Protein AF-A0A975LD63-F1 (afdb_monomer_lite)

Secondary structure (DSSP, 8-state):
--HHHHHHHHHHHHHHHHHHHHHHHHHHHHHHHHHHHHHH-TT-HHHHHHHHHHHHHHHHHHHHHHHHHHHHHHHHHHHHH-HHHHHHHHHHHHHHHHHT--SHHHHHHHHHHHHHHHHHHHHT-

Sequence (125 aa):
MNQVFEDNIKQIQRIFEKRILITWIIIILFLLLALSLTFFYSEYILYIIFLFIIAILTFIIKLIFNQANNKLNTLLNTYQNNPEEVKDYLVVLIQNAKNNQHNFIMKSYFHNIITYYIKALEALK

pLDDT: mean 90.83, std 4.39, range [70.38, 96.38]

Structure (mmCIF, N/CA/C/O backbone):
data_AF-A0A975LD63-F1
#
_entry.id   AF-A0A975LD63-F1
#
loop_
_atom_site.group_PDB
_atom_site.id
_atom_site.type_symbol
_atom_site.label_atom_id
_atom_site.label_alt_id
_atom_site.label_comp_id
_atom_site.label_asym_id
_atom_site.label_entity_id
_atom_site.label_seq_id
_atom_site.pdbx_PDB_ins_code
_atom_site.Cartn_x
_atom_site.Cartn_y
_atom_site.Cartn_z
_atom_site.occupancy
_atom_site.B_iso_or_equiv
_atom_site.auth_seq_id
_atom_site.auth_comp_id
_atom_site.auth_asym_id
_atom_site.auth_atom_id
_atom_site.pdbx_PDB_model_num
ATOM 1 N N . MET A 1 1 ? -18.447 -8.791 17.154 1.00 70.38 1 MET A N 1
ATOM 2 C CA . MET A 1 1 ? -17.288 -8.115 16.534 1.00 70.38 1 MET A CA 1
ATOM 3 C C . MET A 1 1 ? -17.769 -6.751 16.051 1.00 70.38 1 MET A C 1
ATOM 5 O O . MET A 1 1 ? -18.878 -6.688 15.529 1.00 70.38 1 MET A O 1
ATOM 9 N N . ASN A 1 2 ? -17.055 -5.654 16.326 1.00 86.31 2 ASN A N 1
ATOM 10 C CA . ASN A 1 2 ? -17.519 -4.322 15.929 1.00 86.31 2 ASN A CA 1
ATOM 11 C C . ASN A 1 2 ? -17.419 -4.152 14.403 1.00 86.31 2 ASN A C 1
ATOM 13 O O . ASN A 1 2 ? -16.330 -4.000 13.850 1.00 86.31 2 ASN A O 1
ATOM 17 N N . GLN A 1 3 ? -18.574 -4.174 13.736 1.00 89.94 3 GLN A N 1
ATOM 18 C CA . GLN A 1 3 ? -18.666 -4.134 12.278 1.00 89.94 3 GLN A CA 1
ATOM 19 C C . GLN A 1 3 ? -18.126 -2.822 11.695 1.00 89.94 3 GLN A C 1
ATOM 21 O O . GLN A 1 3 ? -17.456 -2.829 10.666 1.00 89.94 3 GLN A O 1
ATOM 26 N N . VAL A 1 4 ? -18.321 -1.703 12.399 1.00 91.50 4 VAL A N 1
ATOM 27 C CA . VAL A 1 4 ? -17.803 -0.395 11.981 1.00 91.50 4 VAL A CA 1
ATOM 28 C C . VAL A 1 4 ? -16.274 -0.393 12.003 1.00 91.50 4 VAL A C 1
ATOM 30 O O . VAL A 1 4 ? -15.648 0.107 11.069 1.00 91.50 4 VAL A O 1
ATOM 33 N N . PHE A 1 5 ? -15.652 -0.976 13.029 1.00 93.06 5 PHE A N 1
ATOM 34 C CA . PHE A 1 5 ? -14.196 -1.129 13.083 1.00 93.06 5 PHE A CA 1
ATOM 35 C C . PHE A 1 5 ? -13.677 -1.959 11.900 1.00 93.06 5 PHE A C 1
ATOM 37 O O . PHE A 1 5 ? -12.818 -1.488 11.151 1.00 93.06 5 PHE A O 1
ATOM 44 N N . GLU A 1 6 ? -14.226 -3.159 11.692 1.00 92.62 6 GLU A N 1
ATOM 45 C CA . GLU A 1 6 ? -13.793 -4.053 10.614 1.00 92.62 6 GLU A CA 1
ATOM 46 C C . GLU A 1 6 ? -13.911 -3.418 9.236 1.00 92.62 6 GLU A C 1
ATOM 48 O O . GLU A 1 6 ? -12.990 -3.524 8.425 1.00 92.62 6 GLU A O 1
ATOM 53 N N . ASP A 1 7 ? -15.039 -2.764 8.967 1.00 95.19 7 ASP A N 1
ATOM 54 C CA . ASP A 1 7 ? -15.297 -2.151 7.674 1.00 95.19 7 ASP A CA 1
ATOM 55 C C . ASP A 1 7 ? -14.275 -1.052 7.392 1.00 95.19 7 ASP A C 1
ATOM 57 O O . ASP A 1 7 ? -13.720 -1.000 6.294 1.00 95.19 7 ASP A O 1
ATOM 61 N N . ASN A 1 8 ? -13.937 -0.225 8.386 1.00 95.62 8 ASN A N 1
ATOM 62 C CA . ASN A 1 8 ? -12.899 0.793 8.234 1.00 95.62 8 ASN A CA 1
ATOM 63 C C . ASN A 1 8 ? -11.516 0.176 7.968 1.00 95.62 8 ASN A C 1
ATOM 65 O O . ASN A 1 8 ? -10.810 0.650 7.076 1.00 95.62 8 ASN A O 1
ATOM 69 N N . ILE A 1 9 ? -11.135 -0.902 8.663 1.00 94.94 9 ILE A N 1
ATOM 70 C CA . ILE A 1 9 ? -9.870 -1.602 8.386 1.00 94.94 9 ILE A CA 1
ATOM 71 C C . ILE A 1 9 ? -9.870 -2.209 6.975 1.00 94.94 9 ILE A C 1
ATOM 73 O O . ILE A 1 9 ? -8.916 -2.001 6.222 1.00 94.94 9 ILE A O 1
ATOM 77 N N . LYS A 1 10 ? -10.959 -2.866 6.559 1.00 95.00 10 LYS A N 1
ATOM 78 C CA . LYS A 1 10 ? -11.121 -3.426 5.205 1.00 95.00 10 LYS A CA 1
ATOM 79 C C . LYS A 1 10 ? -11.058 -2.350 4.119 1.00 95.00 10 LYS A C 1
ATOM 81 O O . LYS A 1 10 ? -10.533 -2.604 3.037 1.00 95.00 10 LYS A O 1
ATOM 86 N N . GLN A 1 11 ? -11.532 -1.127 4.377 1.00 95.31 11 GLN A N 1
ATOM 87 C CA . GLN A 1 11 ? -11.358 -0.021 3.425 1.00 95.31 11 GLN A CA 1
ATOM 88 C C . GLN A 1 11 ? -9.883 0.351 3.232 1.00 95.31 11 GLN A C 1
ATOM 90 O O . GLN A 1 11 ? -9.467 0.629 2.105 1.00 95.31 11 GLN A O 1
ATOM 95 N N . ILE A 1 12 ? -9.068 0.311 4.290 1.00 94.38 12 ILE A N 1
ATOM 96 C CA . ILE A 1 12 ? -7.620 0.541 4.178 1.00 94.38 12 ILE A CA 1
ATOM 97 C C . ILE A 1 12 ? -6.967 -0.586 3.373 1.00 94.38 12 ILE A C 1
ATOM 99 O O . ILE A 1 12 ? -6.165 -0.310 2.478 1.00 94.38 12 ILE A O 1
ATOM 103 N N . GLN A 1 13 ? -7.359 -1.838 3.620 1.00 94.94 13 GLN A N 1
ATOM 104 C CA . GLN A 1 13 ? -6.876 -2.989 2.852 1.00 94.94 13 GLN A CA 1
ATOM 105 C C . GLN A 1 13 ? -7.170 -2.833 1.359 1.00 94.94 13 GLN A C 1
ATOM 107 O O . GLN A 1 13 ? -6.256 -2.913 0.542 1.00 94.94 13 GLN A O 1
ATOM 112 N N . ARG A 1 14 ? -8.404 -2.462 0.994 1.00 95.44 14 ARG A N 1
ATOM 113 C CA . ARG A 1 14 ? -8.787 -2.185 -0.402 1.00 95.44 14 ARG A CA 1
ATOM 114 C C . ARG A 1 14 ? -7.947 -1.080 -1.043 1.00 95.44 14 ARG A C 1
ATOM 116 O O . ARG A 1 14 ? -7.650 -1.145 -2.235 1.00 95.44 14 ARG A O 1
ATOM 123 N N . ILE A 1 15 ? -7.563 -0.046 -0.287 1.00 93.50 15 ILE A N 1
ATOM 124 C CA . ILE A 1 15 ? -6.648 0.995 -0.783 1.00 93.50 15 ILE A CA 1
ATOM 125 C C . ILE A 1 15 ? -5.280 0.386 -1.100 1.00 93.50 15 ILE A C 1
ATOM 127 O O . ILE A 1 15 ? -4.727 0.666 -2.166 1.00 93.50 15 ILE A O 1
ATOM 131 N N . PHE A 1 16 ? -4.730 -0.439 -0.207 1.00 93.62 16 PHE A N 1
ATOM 132 C CA . PHE A 1 16 ? -3.448 -1.098 -0.446 1.00 93.62 16 PHE A CA 1
ATOM 133 C C . PHE A 1 16 ? -3.511 -2.100 -1.597 1.00 93.62 16 PHE A C 1
ATOM 135 O O . PHE A 1 16 ? -2.627 -2.067 -2.445 1.00 93.62 16 PHE A O 1
ATOM 142 N N . GLU A 1 17 ? 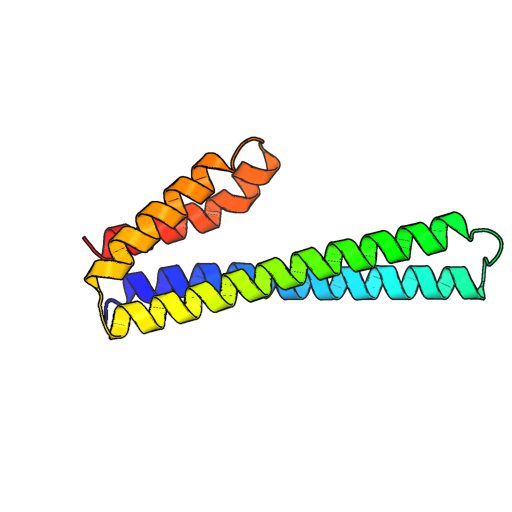-4.564 -2.904 -1.709 1.00 93.94 17 GLU A N 1
ATOM 143 C CA . GLU A 1 17 ? -4.771 -3.843 -2.821 1.00 93.94 17 GLU A CA 1
ATOM 144 C C . GLU A 1 17 ? -4.811 -3.131 -4.174 1.00 93.94 17 GLU A C 1
ATOM 146 O O . GLU A 1 17 ? -4.107 -3.523 -5.106 1.00 93.94 17 GLU A O 1
ATOM 151 N N . LYS A 1 18 ? -5.549 -2.017 -4.275 1.00 93.94 18 LYS A N 1
ATOM 152 C CA . LYS A 1 18 ? -5.543 -1.177 -5.484 1.00 93.94 18 LYS A CA 1
ATOM 153 C C . LYS A 1 18 ? -4.144 -0.654 -5.802 1.00 93.94 18 LYS A C 1
ATOM 155 O O . LYS A 1 18 ? -3.742 -0.641 -6.961 1.00 93.94 18 LYS A O 1
ATOM 160 N N . ARG A 1 19 ? -3.382 -0.236 -4.788 1.00 92.56 19 ARG A N 1
ATOM 161 C CA . ARG A 1 19 ? -2.005 0.250 -4.969 1.00 92.56 19 ARG A CA 1
ATOM 162 C C . ARG A 1 19 ? -1.050 -0.866 -5.390 1.00 92.56 19 ARG A C 1
ATOM 164 O O . ARG A 1 19 ? -0.219 -0.620 -6.252 1.00 92.56 19 ARG A O 1
ATOM 171 N N . ILE A 1 20 ? -1.194 -2.073 -4.845 1.00 94.12 20 ILE A N 1
ATOM 172 C CA . ILE A 1 20 ? -0.442 -3.272 -5.250 1.00 94.12 20 ILE A CA 1
ATOM 173 C C . ILE A 1 20 ? -0.722 -3.614 -6.717 1.00 94.12 20 ILE A C 1
ATOM 175 O O . ILE A 1 20 ? 0.199 -3.944 -7.459 1.00 94.12 20 ILE A O 1
ATOM 179 N N . LEU A 1 21 ? -1.981 -3.514 -7.151 1.00 94.50 21 LEU A N 1
ATOM 180 C CA . LEU A 1 21 ? -2.350 -3.725 -8.550 1.00 94.50 21 LEU A CA 1
ATOM 181 C C . LEU A 1 21 ? -1.709 -2.668 -9.463 1.00 94.50 21 LEU A C 1
ATOM 183 O O . LEU A 1 21 ? -1.107 -3.012 -10.477 1.00 94.50 21 LEU A O 1
ATOM 187 N N . ILE A 1 22 ? -1.792 -1.388 -9.086 1.00 94.38 22 ILE A N 1
ATOM 188 C CA . ILE A 1 22 ? -1.190 -0.287 -9.852 1.00 94.38 22 ILE A CA 1
ATOM 189 C C . ILE A 1 22 ? 0.330 -0.458 -9.952 1.00 94.38 22 ILE A C 1
ATOM 191 O O . ILE A 1 22 ? 0.881 -0.337 -11.044 1.00 94.38 22 ILE A O 1
ATOM 195 N N . THR A 1 23 ? 1.020 -0.774 -8.852 1.00 94.50 23 THR A N 1
ATOM 196 C CA . THR A 1 23 ? 2.475 -0.988 -8.886 1.00 94.50 23 THR A CA 1
ATOM 197 C C . THR A 1 23 ? 2.850 -2.184 -9.751 1.00 94.50 23 THR A C 1
ATOM 199 O O . THR A 1 23 ? 3.827 -2.098 -10.487 1.00 94.50 23 THR A O 1
ATOM 202 N N . TRP A 1 24 ? 2.060 -3.261 -9.744 1.00 94.12 24 TRP A N 1
ATOM 203 C CA . TRP A 1 24 ? 2.240 -4.386 -10.665 1.00 94.12 24 TRP A CA 1
ATOM 204 C C . TRP A 1 24 ? 2.172 -3.967 -12.134 1.00 94.12 24 TRP A C 1
ATOM 206 O O . TRP A 1 24 ? 3.055 -4.330 -12.910 1.00 94.12 24 TRP A O 1
ATOM 216 N N . ILE A 1 25 ? 1.159 -3.182 -12.507 1.00 96.38 25 ILE A N 1
ATOM 217 C CA . ILE A 1 25 ? 0.998 -2.679 -13.877 1.00 96.38 25 ILE A CA 1
ATOM 218 C C . ILE A 1 25 ? 2.205 -1.819 -14.274 1.00 96.38 25 ILE A C 1
ATOM 220 O O . ILE A 1 25 ? 2.755 -1.997 -15.358 1.00 96.38 25 ILE A O 1
ATOM 224 N N . ILE A 1 26 ? 2.656 -0.933 -13.382 1.00 94.81 26 ILE A N 1
ATOM 225 C CA . ILE A 1 26 ? 3.813 -0.058 -13.621 1.00 94.81 26 ILE A CA 1
ATOM 226 C C . ILE A 1 26 ? 5.101 -0.874 -13.816 1.00 94.81 26 ILE A C 1
ATOM 228 O O . ILE A 1 26 ? 5.868 -0.589 -14.733 1.00 94.81 26 ILE A O 1
ATOM 232 N N . ILE A 1 27 ? 5.334 -1.907 -12.999 1.00 95.56 27 ILE A N 1
ATOM 233 C CA . ILE A 1 27 ? 6.497 -2.798 -13.143 1.00 95.56 27 ILE A CA 1
ATOM 234 C C . ILE A 1 27 ? 6.487 -3.470 -14.517 1.00 95.56 27 ILE A C 1
ATOM 236 O O . ILE A 1 27 ? 7.497 -3.440 -15.215 1.00 95.56 27 ILE A O 1
ATOM 240 N N . ILE A 1 28 ? 5.350 -4.047 -14.919 1.00 95.19 28 ILE A N 1
ATOM 241 C CA . ILE A 1 28 ? 5.214 -4.721 -16.217 1.00 95.19 28 ILE A CA 1
ATOM 242 C C . ILE A 1 28 ? 5.475 -3.735 -17.358 1.00 95.19 28 ILE A C 1
ATOM 244 O O . ILE A 1 28 ? 6.224 -4.055 -18.277 1.00 95.19 28 ILE A O 1
ATOM 248 N N . LEU A 1 29 ? 4.918 -2.524 -17.277 1.00 95.75 29 LEU A N 1
ATOM 249 C CA . LEU A 1 29 ? 5.132 -1.479 -18.274 1.00 95.75 29 LEU A CA 1
ATOM 250 C C . LEU A 1 29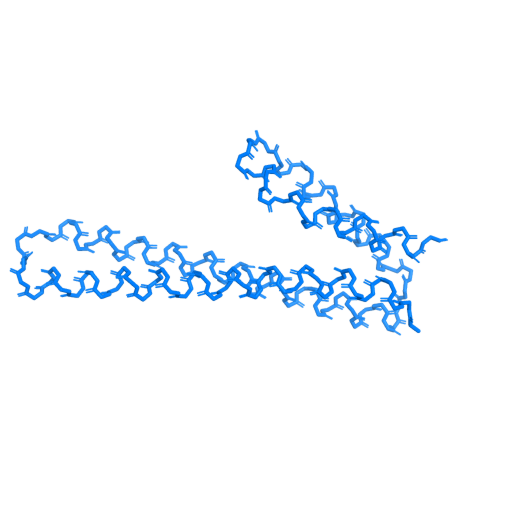 ? 6.623 -1.145 -18.431 1.00 95.75 29 LEU A C 1
ATOM 252 O O . LEU A 1 29 ? 7.132 -1.142 -19.550 1.00 95.75 29 LEU A O 1
ATOM 256 N N . PHE A 1 30 ? 7.337 -0.911 -17.326 1.00 93.44 30 PHE A N 1
ATOM 257 C CA . PHE A 1 30 ? 8.767 -0.602 -17.377 1.00 93.44 30 PHE A CA 1
ATOM 258 C C . PHE A 1 30 ? 9.613 -1.773 -17.879 1.00 93.44 30 PHE A C 1
ATOM 260 O O . PHE A 1 30 ? 10.558 -1.546 -18.632 1.00 93.44 30 PHE A O 1
ATOM 267 N N . LEU A 1 31 ? 9.263 -3.012 -17.527 1.00 93.19 31 LEU A N 1
ATOM 268 C CA . LEU A 1 31 ? 9.946 -4.200 -18.041 1.00 93.19 31 LEU A CA 1
ATOM 269 C C . LEU A 1 31 ? 9.747 -4.365 -19.551 1.00 93.19 31 LEU A C 1
ATOM 271 O O . LEU A 1 31 ? 10.712 -4.641 -20.257 1.00 93.19 31 LEU A O 1
ATOM 275 N N . LEU A 1 32 ? 8.529 -4.159 -20.061 1.00 94.75 32 LEU A N 1
ATOM 276 C CA . LEU A 1 32 ? 8.250 -4.229 -21.499 1.00 94.75 32 LEU A CA 1
ATOM 277 C C . LEU A 1 32 ? 8.977 -3.123 -22.269 1.00 94.75 32 LEU A C 1
ATOM 279 O O . LEU A 1 32 ? 9.557 -3.392 -23.320 1.00 94.75 32 LEU A O 1
ATOM 283 N N . LEU A 1 33 ? 9.008 -1.901 -21.727 1.00 94.50 33 LEU A N 1
ATOM 284 C CA . LEU A 1 33 ? 9.774 -0.796 -22.305 1.00 94.50 33 LEU A CA 1
ATOM 285 C C . LEU A 1 33 ? 11.277 -1.111 -22.332 1.00 94.50 33 LEU A C 1
ATOM 287 O O . LEU A 1 33 ? 11.901 -0.987 -23.385 1.00 94.50 33 LEU A O 1
ATOM 291 N N . ALA A 1 34 ? 11.845 -1.588 -21.221 1.00 93.12 34 ALA A N 1
ATOM 292 C CA . ALA A 1 34 ? 13.255 -1.978 -21.141 1.00 93.12 34 ALA A CA 1
ATOM 293 C C . ALA A 1 34 ? 13.598 -3.113 -22.120 1.00 93.12 34 ALA A C 1
ATOM 295 O O . ALA A 1 34 ? 14.635 -3.071 -22.785 1.00 93.12 34 ALA A O 1
ATOM 296 N N . LEU A 1 35 ? 12.707 -4.098 -22.258 1.00 93.38 35 LEU A N 1
ATOM 297 C CA . LEU A 1 35 ? 12.871 -5.199 -23.200 1.00 93.38 35 LEU A CA 1
ATOM 298 C C . LEU A 1 35 ? 12.837 -4.699 -24.650 1.00 93.38 35 LEU A C 1
ATOM 300 O O . LEU A 1 35 ? 13.709 -5.054 -25.437 1.00 93.38 35 LEU A O 1
ATOM 304 N N . SER A 1 36 ? 11.882 -3.827 -24.992 1.00 93.88 36 SER A N 1
ATOM 305 C CA . SER A 1 36 ? 11.781 -3.243 -26.334 1.00 93.88 36 SER A CA 1
ATOM 306 C C . SER A 1 36 ? 13.029 -2.440 -26.708 1.00 93.88 36 SER A C 1
ATOM 308 O O . SER A 1 36 ? 13.569 -2.623 -27.796 1.00 93.88 36 SER A O 1
ATOM 310 N N . LEU A 1 37 ? 13.556 -1.625 -25.788 1.00 93.06 37 LEU A N 1
ATOM 311 C CA . LEU A 1 37 ? 14.793 -0.880 -26.015 1.00 93.06 37 LEU A CA 1
ATOM 312 C C . LEU A 1 37 ? 15.992 -1.814 -26.181 1.00 93.06 37 LEU A C 1
ATOM 314 O O . LEU A 1 37 ? 16.803 -1.596 -27.071 1.00 93.06 37 LEU A O 1
ATOM 318 N N . THR A 1 38 ? 16.073 -2.890 -25.395 1.00 92.50 38 THR A N 1
ATOM 319 C CA . THR A 1 38 ? 17.137 -3.896 -25.550 1.00 92.50 38 THR A CA 1
ATOM 320 C C . THR A 1 38 ? 17.159 -4.500 -26.958 1.00 92.50 38 THR A C 1
ATOM 322 O O . THR A 1 38 ? 18.238 -4.692 -27.511 1.00 92.50 38 THR A O 1
ATOM 325 N N . PHE A 1 39 ? 15.992 -4.782 -27.550 1.00 92.50 39 PHE A N 1
ATOM 326 C CA . PHE A 1 39 ? 15.909 -5.397 -28.880 1.00 92.50 39 PHE A CA 1
ATOM 327 C C . PHE A 1 39 ? 16.092 -4.415 -30.040 1.00 92.50 39 PHE A C 1
ATOM 329 O O . PHE A 1 39 ? 16.744 -4.764 -31.021 1.00 92.50 39 PHE A O 1
ATOM 336 N N . PHE A 1 40 ? 15.502 -3.221 -29.961 1.00 94.31 40 PHE A N 1
ATOM 337 C CA . PHE A 1 40 ? 15.455 -2.287 -31.094 1.00 94.31 40 PHE A CA 1
ATOM 338 C C . PHE A 1 40 ? 16.505 -1.170 -31.028 1.00 94.31 40 PHE A C 1
ATOM 340 O O . PHE A 1 40 ? 16.785 -0.557 -32.051 1.00 94.31 40 PHE A O 1
ATOM 347 N N . TYR A 1 41 ? 17.063 -0.901 -29.846 1.00 93.12 41 TYR A N 1
ATOM 348 C CA . TYR A 1 41 ? 17.808 0.321 -29.527 1.00 93.12 41 TYR A CA 1
ATOM 349 C C . TYR A 1 41 ? 18.957 0.025 -28.545 1.00 93.12 41 TYR A C 1
ATOM 351 O O . TYR A 1 41 ? 19.086 0.640 -27.481 1.00 93.12 41 TYR A O 1
ATOM 359 N N . SER A 1 42 ? 19.781 -0.975 -28.874 1.00 87.38 42 SER A N 1
ATOM 360 C CA .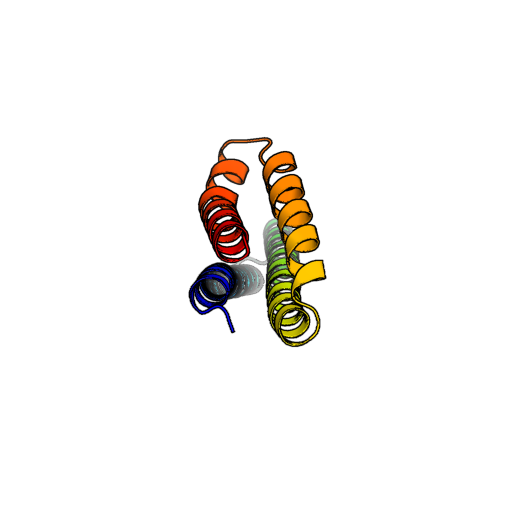 SER A 1 42 ? 20.827 -1.509 -27.984 1.00 87.38 42 SER A CA 1
ATOM 361 C C . SER A 1 42 ? 21.895 -0.483 -27.572 1.00 87.38 42 SER A C 1
ATOM 363 O O . SER A 1 42 ? 22.498 -0.596 -26.505 1.00 87.38 42 SER A O 1
ATOM 365 N N . GLU A 1 43 ? 22.088 0.561 -28.376 1.00 93.38 43 GLU A N 1
ATOM 366 C CA . GLU A 1 43 ? 22.993 1.679 -28.119 1.00 93.38 43 GLU A CA 1
ATOM 367 C C . GLU A 1 43 ? 22.572 2.543 -26.913 1.00 93.38 43 GLU A C 1
ATOM 369 O O . GLU A 1 43 ? 23.400 3.247 -26.334 1.00 93.38 43 GLU A O 1
ATOM 374 N N . TYR A 1 44 ? 21.322 2.437 -26.448 1.00 93.50 44 TYR A N 1
ATOM 375 C CA . TYR A 1 44 ? 20.788 3.188 -25.305 1.00 93.50 44 TYR A CA 1
ATOM 376 C C . TYR A 1 44 ? 20.933 2.439 -23.968 1.00 93.50 44 TYR A C 1
ATOM 378 O O . TYR A 1 44 ? 20.045 2.481 -23.110 1.00 93.50 44 TYR A O 1
ATOM 386 N N . ILE A 1 45 ? 22.069 1.768 -23.754 1.00 91.62 45 ILE A N 1
ATOM 387 C CA . ILE A 1 45 ? 22.282 0.861 -22.613 1.00 91.62 45 ILE A CA 1
ATOM 388 C C . ILE A 1 45 ? 22.039 1.515 -21.242 1.00 91.62 45 ILE A C 1
ATOM 390 O O . ILE A 1 45 ? 21.460 0.895 -20.351 1.00 91.62 45 ILE A O 1
ATOM 394 N N . LEU A 1 46 ? 22.399 2.793 -21.081 1.00 93.69 46 LEU A N 1
ATOM 395 C CA . LEU A 1 46 ? 22.172 3.535 -19.836 1.00 93.69 46 LEU A CA 1
ATOM 396 C C . LEU A 1 46 ? 20.678 3.708 -19.526 1.00 93.69 46 LEU A C 1
ATOM 398 O O . LEU A 1 46 ? 20.270 3.562 -18.374 1.00 93.69 46 LEU A O 1
ATOM 402 N N . TYR A 1 47 ? 19.852 3.968 -20.543 1.00 91.50 47 TYR A N 1
ATOM 403 C CA . TYR A 1 47 ? 18.404 4.105 -20.376 1.00 91.50 47 TYR A CA 1
ATOM 404 C C . TYR A 1 47 ? 17.755 2.764 -20.037 1.00 91.50 47 TYR A C 1
ATOM 406 O O . TYR A 1 47 ? 16.891 2.707 -19.165 1.00 91.50 47 TYR A O 1
ATOM 414 N N . ILE A 1 48 ? 18.213 1.677 -20.665 1.00 91.75 48 ILE A N 1
ATOM 415 C CA . ILE A 1 48 ? 17.763 0.314 -20.356 1.00 91.75 48 ILE A CA 1
ATOM 416 C C . ILE A 1 48 ? 18.039 -0.011 -18.880 1.00 91.75 48 ILE A C 1
ATOM 418 O O . ILE A 1 48 ? 17.129 -0.419 -18.156 1.00 91.75 48 ILE A O 1
ATOM 422 N N . ILE A 1 49 ? 19.266 0.237 -18.404 1.00 93.94 49 ILE A N 1
ATOM 423 C CA . ILE A 1 49 ? 19.646 0.032 -16.996 1.00 93.94 49 ILE A CA 1
ATOM 424 C C . ILE A 1 49 ? 18.773 0.884 -16.067 1.00 93.94 49 ILE A C 1
ATOM 426 O O . ILE A 1 49 ? 18.269 0.385 -15.060 1.00 93.94 49 ILE A O 1
ATOM 430 N N . PHE A 1 50 ? 18.549 2.153 -16.410 1.00 94.81 50 PHE A N 1
ATOM 431 C CA . PHE A 1 50 ? 17.717 3.051 -15.612 1.00 94.81 50 PHE A CA 1
ATOM 432 C C . PHE A 1 50 ? 16.270 2.551 -15.478 1.00 94.81 50 PHE A C 1
ATOM 434 O O . PHE A 1 50 ? 15.709 2.571 -14.381 1.00 94.81 50 PHE A O 1
ATOM 441 N N . LEU A 1 51 ? 15.676 2.029 -16.555 1.00 93.75 51 LEU A N 1
ATOM 442 C CA . LEU A 1 51 ? 14.333 1.443 -16.516 1.00 93.75 51 LEU A CA 1
ATOM 443 C C . LEU A 1 51 ? 14.272 0.197 -15.625 1.00 93.75 51 LEU A C 1
ATOM 445 O O . LEU A 1 51 ? 13.316 0.045 -14.862 1.00 93.75 51 LEU A O 1
ATOM 449 N N . PHE A 1 52 ? 15.298 -0.659 -15.653 1.00 91.19 52 PHE A N 1
ATOM 450 C CA . PHE A 1 52 ? 15.384 -1.794 -14.730 1.00 91.19 52 PHE A CA 1
ATOM 451 C C . PHE A 1 52 ? 15.490 -1.344 -13.269 1.00 91.19 52 PHE A C 1
ATOM 453 O O . PHE A 1 52 ? 14.805 -1.905 -12.412 1.00 91.19 52 PHE A O 1
ATOM 460 N N . ILE A 1 53 ? 16.277 -0.304 -12.975 1.00 94.69 53 ILE A N 1
ATOM 461 C CA . ILE A 1 53 ? 16.366 0.269 -11.622 1.00 94.69 53 ILE A CA 1
ATOM 462 C C . ILE A 1 53 ? 14.991 0.767 -11.161 1.00 94.69 53 ILE A C 1
ATOM 464 O O . ILE A 1 53 ? 14.562 0.437 -10.054 1.00 94.69 53 ILE A O 1
ATOM 468 N N . ILE A 1 54 ? 14.259 1.501 -12.006 1.00 94.62 54 ILE A N 1
ATOM 469 C CA . ILE A 1 54 ? 12.901 1.963 -11.679 1.00 94.62 54 ILE A CA 1
ATOM 470 C C . ILE A 1 54 ? 11.958 0.779 -11.434 1.00 94.62 54 ILE A C 1
ATOM 472 O O . ILE A 1 54 ? 11.185 0.803 -10.470 1.00 94.62 54 ILE A O 1
ATOM 476 N N . ALA A 1 55 ? 12.018 -0.271 -12.257 1.00 92.88 55 ALA A N 1
ATOM 477 C CA . ALA A 1 55 ? 11.205 -1.468 -12.061 1.00 92.88 55 ALA A CA 1
ATOM 478 C C . ALA A 1 55 ? 11.500 -2.142 -10.705 1.00 92.88 55 ALA A C 1
ATOM 480 O O . ALA A 1 55 ? 10.565 -2.493 -9.982 1.00 92.88 55 ALA A O 1
ATOM 481 N N . ILE A 1 56 ? 12.776 -2.245 -10.310 1.00 94.31 56 ILE A N 1
ATOM 482 C CA . ILE A 1 56 ? 13.192 -2.794 -9.008 1.00 94.31 56 ILE A CA 1
ATOM 483 C C . ILE A 1 56 ? 12.684 -1.922 -7.854 1.00 94.31 56 ILE A C 1
ATOM 485 O O . ILE A 1 56 ? 12.096 -2.438 -6.904 1.00 94.31 56 ILE A O 1
ATOM 489 N N . LEU A 1 57 ? 12.851 -0.600 -7.935 1.00 95.19 57 LEU A N 1
ATOM 490 C CA . LEU A 1 57 ? 12.348 0.327 -6.916 1.00 95.19 57 LEU A CA 1
ATOM 491 C C . LEU A 1 57 ? 10.823 0.224 -6.771 1.00 95.19 57 LEU A C 1
ATOM 493 O O . LEU A 1 57 ? 10.298 0.175 -5.657 1.00 95.19 57 LEU A O 1
ATOM 497 N N . THR A 1 58 ? 10.108 0.108 -7.888 1.00 94.62 58 THR A N 1
ATOM 498 C CA . THR A 1 58 ? 8.650 -0.069 -7.890 1.00 94.62 58 THR A CA 1
ATOM 499 C C . THR A 1 58 ? 8.250 -1.417 -7.280 1.00 94.62 58 THR A C 1
ATOM 501 O O . THR A 1 58 ? 7.266 -1.502 -6.539 1.00 94.62 58 THR A O 1
ATOM 504 N N . PHE A 1 59 ? 9.035 -2.470 -7.519 1.00 93.56 59 PHE A N 1
ATOM 505 C CA . PHE A 1 59 ? 8.849 -3.772 -6.882 1.00 93.56 59 PHE A CA 1
ATOM 506 C C . PHE A 1 59 ? 9.046 -3.711 -5.362 1.00 93.56 59 PHE A C 1
ATOM 508 O O . PHE A 1 59 ? 8.233 -4.268 -4.624 1.00 93.56 59 PHE A O 1
ATOM 515 N N . ILE A 1 60 ? 10.046 -2.975 -4.869 1.00 95.00 60 ILE A N 1
ATOM 516 C CA . ILE A 1 60 ? 10.235 -2.756 -3.427 1.00 95.00 60 ILE A CA 1
ATOM 517 C C . ILE A 1 60 ? 9.011 -2.048 -2.825 1.00 95.00 60 ILE A C 1
ATOM 519 O O . ILE A 1 60 ? 8.491 -2.486 -1.799 1.00 95.00 60 ILE A O 1
ATOM 523 N N . ILE A 1 61 ? 8.482 -1.012 -3.486 1.00 92.94 61 ILE A N 1
ATOM 524 C CA . ILE A 1 61 ? 7.263 -0.312 -3.040 1.00 92.94 61 ILE A CA 1
ATOM 525 C C . ILE A 1 61 ? 6.070 -1.275 -2.952 1.00 92.94 61 ILE A C 1
ATOM 527 O O . ILE A 1 61 ? 5.321 -1.260 -1.972 1.00 92.94 61 ILE A O 1
ATOM 531 N N . LYS A 1 62 ? 5.904 -2.160 -3.941 1.00 94.75 62 LYS A N 1
ATOM 532 C CA . LYS A 1 62 ? 4.870 -3.202 -3.912 1.00 94.75 62 LYS A CA 1
ATOM 533 C C . LYS A 1 62 ? 5.022 -4.114 -2.686 1.00 94.75 62 LYS A C 1
ATOM 535 O O . LYS A 1 62 ? 4.022 -4.417 -2.035 1.00 94.75 62 LYS A O 1
ATOM 540 N N . LEU A 1 63 ? 6.241 -4.543 -2.351 1.00 93.44 63 LEU A N 1
ATOM 541 C CA . LEU A 1 63 ? 6.481 -5.373 -1.164 1.00 93.44 63 LEU A CA 1
ATOM 542 C C . LEU A 1 63 ? 6.069 -4.655 0.125 1.00 93.44 63 LEU A C 1
ATOM 544 O O . LEU A 1 63 ? 5.441 -5.274 0.983 1.00 93.44 63 LEU A O 1
ATOM 548 N N . ILE A 1 64 ? 6.344 -3.353 0.234 1.00 92.44 64 ILE A N 1
ATOM 549 C CA . ILE A 1 64 ? 5.923 -2.536 1.381 1.00 92.44 64 ILE A CA 1
ATOM 550 C C . ILE A 1 64 ? 4.393 -2.530 1.512 1.00 92.44 64 ILE A C 1
ATOM 552 O O . ILE A 1 64 ? 3.875 -2.715 2.614 1.00 92.44 64 ILE A O 1
ATOM 556 N N . PHE A 1 65 ? 3.649 -2.382 0.410 1.00 92.25 65 PHE A N 1
ATOM 557 C CA . PHE A 1 65 ? 2.181 -2.439 0.451 1.00 92.25 65 PHE A CA 1
ATOM 558 C C . PHE A 1 65 ? 1.648 -3.820 0.826 1.00 92.25 65 PHE A C 1
ATOM 560 O O . PHE A 1 65 ? 0.731 -3.904 1.640 1.00 92.25 65 PHE A O 1
ATOM 567 N N . ASN A 1 66 ? 2.243 -4.897 0.308 1.00 93.50 66 ASN A N 1
ATOM 568 C CA . ASN A 1 66 ? 1.887 -6.258 0.715 1.00 93.50 66 ASN A CA 1
ATOM 569 C C . ASN A 1 66 ? 2.105 -6.469 2.220 1.00 93.50 66 ASN A C 1
ATOM 571 O O . ASN A 1 66 ? 1.225 -6.979 2.909 1.00 93.50 66 ASN A O 1
ATOM 575 N N . GLN A 1 67 ? 3.256 -6.046 2.747 1.00 93.44 67 GLN A N 1
ATOM 576 C CA . GLN A 1 67 ? 3.553 -6.153 4.176 1.00 93.44 67 GLN A CA 1
ATOM 577 C C . GLN A 1 67 ? 2.586 -5.322 5.026 1.00 93.44 67 GLN A C 1
ATOM 579 O O . GLN A 1 67 ? 2.115 -5.801 6.056 1.00 93.44 67 GLN A O 1
ATOM 584 N N . ALA A 1 68 ? 2.257 -4.100 4.598 1.00 90.75 68 ALA A N 1
ATOM 585 C CA . ALA A 1 68 ? 1.273 -3.263 5.278 1.00 90.75 68 ALA A CA 1
ATOM 586 C C . ALA A 1 68 ? -0.119 -3.917 5.289 1.00 90.75 68 ALA A C 1
ATOM 588 O O . ALA A 1 68 ? -0.773 -3.931 6.329 1.00 90.75 68 ALA A O 1
ATOM 589 N N . ASN A 1 69 ? -0.544 -4.519 4.173 1.00 92.88 69 ASN A N 1
ATOM 590 C CA . ASN A 1 69 ? -1.821 -5.226 4.092 1.00 92.88 69 ASN A CA 1
ATOM 591 C C . ASN A 1 69 ? -1.856 -6.458 5.013 1.00 92.88 69 ASN A C 1
ATOM 593 O O . ASN A 1 69 ? -2.834 -6.682 5.724 1.00 92.88 69 ASN A O 1
ATOM 597 N N . ASN A 1 70 ? -0.755 -7.212 5.076 1.00 92.44 70 ASN A N 1
ATOM 598 C CA . ASN A 1 70 ? -0.624 -8.349 5.987 1.00 92.44 70 ASN A CA 1
ATOM 599 C C . ASN A 1 70 ? -0.718 -7.920 7.456 1.00 92.44 70 ASN A C 1
ATOM 601 O O . ASN A 1 70 ? -1.409 -8.575 8.230 1.00 92.44 70 ASN A O 1
ATOM 605 N N . LYS A 1 71 ? -0.101 -6.791 7.834 1.00 90.94 71 LYS A N 1
ATOM 606 C CA . LYS A 1 71 ? -0.233 -6.235 9.191 1.00 90.94 71 LYS A CA 1
ATOM 607 C C . LYS A 1 71 ? -1.679 -5.877 9.543 1.00 90.94 71 LYS A C 1
ATOM 609 O O . LYS A 1 71 ? -2.067 -6.045 10.693 1.00 90.94 71 LYS A O 1
ATOM 614 N N . LEU A 1 72 ? -2.490 -5.433 8.579 1.00 92.00 72 LEU A N 1
ATOM 615 C CA . LEU A 1 72 ? -3.922 -5.192 8.805 1.00 92.00 72 LEU A CA 1
ATOM 616 C C . LEU A 1 72 ? -4.710 -6.489 9.020 1.00 92.00 72 LEU A C 1
ATOM 618 O O . LEU A 1 72 ? -5.589 -6.518 9.876 1.00 92.00 72 LEU A O 1
ATOM 622 N N . ASN A 1 73 ? -4.372 -7.570 8.311 1.00 90.94 73 ASN A N 1
ATOM 623 C CA . ASN A 1 73 ? -4.951 -8.890 8.593 1.00 90.94 73 ASN A CA 1
ATOM 624 C C . ASN A 1 73 ? -4.593 -9.353 10.010 1.00 90.94 73 ASN A C 1
ATOM 626 O O . ASN A 1 73 ? -5.459 -9.818 10.746 1.00 90.94 73 ASN A O 1
ATOM 630 N N . THR A 1 74 ? -3.334 -9.171 10.418 1.00 89.94 74 THR A N 1
ATOM 631 C CA . THR A 1 74 ? -2.913 -9.447 11.795 1.00 89.94 74 THR A CA 1
ATOM 632 C C . THR A 1 74 ? -3.701 -8.602 12.791 1.00 89.94 74 THR A C 1
ATOM 634 O O . THR A 1 74 ? -4.176 -9.151 13.770 1.00 89.94 74 THR A O 1
ATOM 637 N N . LEU A 1 75 ? -3.923 -7.312 12.518 1.00 89.62 75 LEU A N 1
ATOM 638 C CA . LEU A 1 75 ? -4.714 -6.429 13.381 1.00 89.62 75 LEU A CA 1
ATOM 639 C C . LEU A 1 75 ? -6.155 -6.924 13.574 1.00 89.62 75 LEU A C 1
ATOM 641 O O . LEU A 1 75 ? -6.658 -6.921 14.695 1.00 89.62 75 LEU A O 1
ATOM 645 N N . LEU A 1 76 ? -6.813 -7.366 12.497 1.00 90.88 76 LEU A N 1
ATOM 646 C CA . LEU A 1 76 ? -8.161 -7.940 12.562 1.00 90.88 76 LEU A CA 1
ATOM 647 C C . LEU A 1 76 ? -8.189 -9.229 13.393 1.00 90.88 76 LEU A C 1
ATOM 649 O O . LEU A 1 76 ? -9.087 -9.408 14.213 1.00 90.88 76 LEU A O 1
ATOM 653 N N . ASN A 1 77 ? -7.188 -10.094 13.229 1.00 89.56 77 ASN A N 1
ATOM 654 C CA . ASN A 1 77 ? -7.069 -11.324 14.010 1.00 89.56 77 ASN A CA 1
ATOM 655 C C . ASN A 1 77 ? -6.750 -11.031 15.484 1.00 89.56 77 ASN A C 1
ATOM 657 O O . ASN A 1 77 ? -7.302 -11.672 16.373 1.00 89.56 77 ASN A O 1
ATOM 661 N N . THR A 1 78 ? -5.891 -10.050 15.771 1.00 88.00 78 THR A N 1
ATOM 662 C CA . THR A 1 78 ? -5.623 -9.603 17.143 1.00 88.00 78 THR A CA 1
ATOM 663 C C . THR A 1 78 ? -6.897 -9.065 17.772 1.00 88.00 78 THR A C 1
ATOM 665 O O . THR A 1 78 ? -7.197 -9.447 18.891 1.00 88.00 78 THR A O 1
ATOM 668 N N . TYR A 1 79 ? -7.714 -8.293 17.049 1.00 87.38 79 TYR A N 1
ATOM 669 C CA . TYR A 1 79 ? -8.985 -7.784 17.573 1.00 87.38 79 TYR A CA 1
ATOM 670 C C . TYR A 1 79 ? -9.948 -8.893 18.010 1.00 87.38 79 TYR A C 1
ATOM 672 O O . TYR A 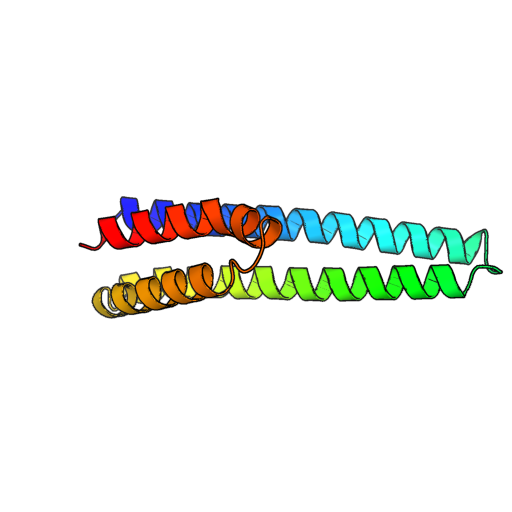1 79 ? -10.644 -8.746 19.012 1.00 87.38 79 TYR A O 1
ATOM 680 N N . GLN A 1 80 ? -9.976 -10.012 17.281 1.00 85.31 80 GLN A N 1
ATOM 681 C CA . GLN A 1 80 ? -10.806 -11.167 17.632 1.00 85.31 80 GLN A CA 1
ATOM 682 C C . GLN A 1 80 ? -10.379 -11.831 18.946 1.00 85.31 80 GLN A C 1
ATOM 684 O O . GLN A 1 80 ? -11.226 -12.385 19.639 1.00 85.31 80 GLN A O 1
ATOM 689 N N . ASN A 1 81 ? -9.087 -11.771 19.280 1.00 86.38 81 ASN A N 1
ATOM 690 C CA . ASN A 1 81 ? -8.510 -12.468 20.430 1.00 86.38 81 ASN A CA 1
ATOM 691 C C . ASN A 1 81 ? -8.286 -11.546 21.641 1.00 86.38 81 ASN A C 1
ATOM 693 O O . ASN A 1 81 ? -8.532 -11.952 22.772 1.00 86.38 81 ASN A O 1
ATOM 697 N N . ASN A 1 82 ? -7.821 -10.317 21.408 1.00 86.19 82 ASN A N 1
ATOM 698 C CA . ASN A 1 82 ? -7.528 -9.302 22.415 1.00 86.19 82 ASN A CA 1
ATOM 699 C C . ASN A 1 82 ? -7.868 -7.886 21.887 1.00 86.19 82 ASN A C 1
ATOM 701 O O . ASN A 1 82 ? -7.024 -7.217 21.282 1.00 86.19 82 ASN A O 1
ATOM 705 N N . PRO A 1 83 ? -9.109 -7.410 22.084 1.00 82.44 83 PRO A N 1
ATOM 706 C CA . PRO A 1 83 ? -9.565 -6.136 21.536 1.00 82.44 83 PRO A CA 1
ATOM 707 C C . PRO A 1 83 ? -8.919 -4.904 22.189 1.00 82.44 83 PRO A C 1
ATOM 709 O O . PRO A 1 83 ? -8.893 -3.847 21.556 1.00 82.44 83 PRO A O 1
ATOM 712 N N . GLU A 1 84 ? -8.388 -5.011 23.413 1.00 82.94 84 GLU A N 1
ATOM 713 C CA . GLU A 1 84 ? -7.782 -3.867 24.111 1.00 82.94 84 GLU A CA 1
ATOM 714 C C . GLU A 1 84 ? -6.441 -3.458 23.486 1.00 82.94 84 GLU A C 1
ATOM 716 O O . GLU A 1 84 ? -6.219 -2.276 23.221 1.00 82.94 84 GLU A O 1
ATOM 721 N N . GLU A 1 85 ? -5.596 -4.428 23.121 1.00 85.31 85 GLU A N 1
ATOM 722 C CA . GLU A 1 85 ? -4.297 -4.176 22.471 1.00 85.31 85 GLU A CA 1
ATOM 723 C C . GLU A 1 85 ? -4.429 -3.478 21.106 1.00 85.31 85 GLU A C 1
ATOM 725 O O . GLU A 1 85 ? -3.552 -2.724 20.672 1.00 85.31 85 GLU A O 1
ATOM 730 N N . VAL A 1 86 ? -5.547 -3.695 20.411 1.00 88.81 86 VAL A N 1
ATOM 731 C CA . VAL A 1 86 ? -5.805 -3.115 19.085 1.00 88.81 86 VAL A CA 1
ATOM 732 C C . VAL A 1 86 ? -5.961 -1.602 19.143 1.00 88.81 86 VAL A C 1
ATOM 734 O O . VAL A 1 86 ? -5.576 -0.903 18.200 1.00 88.81 86 VAL A O 1
ATOM 737 N N . LYS A 1 87 ? -6.492 -1.081 20.251 1.00 87.31 87 LYS A N 1
ATOM 738 C CA . LYS A 1 87 ? -6.674 0.355 20.449 1.00 87.31 87 LYS A CA 1
ATOM 739 C C . LYS A 1 87 ? -5.326 1.071 20.493 1.00 87.31 87 LYS A C 1
ATOM 741 O O . LYS A 1 87 ? -5.125 2.030 19.745 1.00 87.31 87 LYS A O 1
ATOM 746 N N . ASP A 1 88 ? -4.391 0.565 21.291 1.00 87.38 88 ASP A N 1
ATOM 747 C CA . ASP A 1 88 ? -3.046 1.132 21.414 1.00 87.38 88 ASP A CA 1
ATOM 748 C C . ASP A 1 88 ? -2.275 1.020 20.099 1.00 87.38 88 ASP A C 1
ATOM 750 O O . ASP A 1 88 ? -1.651 1.984 19.643 1.00 87.38 88 ASP A O 1
ATOM 754 N N . TYR A 1 89 ? -2.400 -0.119 19.413 1.00 89.00 89 TYR A N 1
ATOM 755 C CA . TYR A 1 89 ? -1.793 -0.308 18.101 1.00 89.00 89 TYR A CA 1
ATOM 756 C C . TYR A 1 89 ? -2.298 0.711 17.067 1.00 89.00 89 TYR A C 1
ATOM 758 O O . TYR A 1 89 ? -1.502 1.305 16.334 1.00 89.00 89 TYR A O 1
ATOM 766 N N . LEU A 1 90 ? -3.610 0.970 17.021 1.00 90.06 90 LEU A N 1
ATOM 767 C CA . LEU A 1 90 ? -4.191 1.980 16.133 1.00 90.06 90 LEU A CA 1
ATOM 768 C C . LEU A 1 90 ? -3.688 3.392 16.444 1.00 90.06 90 LEU A C 1
ATOM 770 O O . LEU A 1 90 ? -3.396 4.147 15.514 1.00 90.06 90 LEU A O 1
ATOM 774 N N . VAL A 1 91 ? -3.553 3.750 17.723 1.00 90.50 91 VAL A N 1
ATOM 775 C CA . VAL A 1 91 ? -3.000 5.052 18.128 1.00 90.50 91 VAL A CA 1
ATOM 776 C C . VAL A 1 91 ? -1.575 5.216 17.596 1.00 90.50 91 VAL A C 1
ATOM 778 O O . VAL A 1 91 ? -1.273 6.230 16.959 1.00 90.50 91 VAL A O 1
ATOM 781 N N . VAL A 1 92 ? -0.730 4.194 17.760 1.00 90.38 92 VAL A N 1
ATOM 782 C CA . VAL A 1 92 ? 0.647 4.193 17.241 1.00 90.38 92 VAL A CA 1
ATOM 783 C C . VAL A 1 92 ? 0.667 4.322 15.715 1.00 90.38 92 VAL A C 1
ATOM 785 O O . VAL A 1 92 ? 1.443 5.113 15.172 1.00 90.38 92 VAL A O 1
ATOM 788 N N . LEU A 1 93 ? -0.204 3.605 14.997 1.00 89.06 93 LEU A N 1
ATOM 789 C CA . LEU A 1 93 ? -0.307 3.711 13.538 1.00 89.06 93 LEU A CA 1
ATOM 790 C C . LEU A 1 93 ? -0.716 5.113 13.076 1.00 89.06 93 LEU A C 1
ATOM 792 O O . LEU A 1 93 ? -0.122 5.643 12.134 1.00 89.06 93 LEU A O 1
ATOM 796 N N . ILE A 1 94 ? -1.698 5.729 13.736 1.00 90.19 94 ILE A N 1
ATOM 797 C CA . ILE A 1 94 ? -2.150 7.091 13.424 1.00 90.19 94 ILE A CA 1
ATOM 798 C C . ILE A 1 94 ? -1.017 8.090 13.662 1.00 90.19 94 ILE A C 1
ATOM 800 O O . ILE A 1 94 ? -0.777 8.954 12.817 1.00 90.19 94 ILE A O 1
ATOM 804 N N . GLN A 1 95 ? -0.311 7.979 14.787 1.00 90.44 95 GLN A N 1
ATOM 805 C CA . GLN A 1 95 ? 0.777 8.891 15.131 1.00 90.44 95 GLN A CA 1
ATOM 806 C C . GLN A 1 95 ? 1.953 8.756 14.161 1.00 90.44 95 GLN A C 1
ATOM 808 O O . GLN A 1 95 ? 2.430 9.759 13.631 1.00 90.44 95 GLN A O 1
ATOM 813 N N . ASN A 1 96 ? 2.345 7.526 13.825 1.00 86.44 96 ASN A N 1
ATOM 814 C CA . ASN A 1 96 ? 3.361 7.273 12.807 1.00 86.44 96 ASN A CA 1
ATOM 815 C C . ASN A 1 96 ? 2.945 7.812 11.435 1.00 86.44 96 ASN A C 1
ATOM 817 O O . ASN A 1 96 ? 3.757 8.418 10.738 1.00 86.44 96 ASN A O 1
ATOM 821 N N . ALA A 1 97 ? 1.685 7.628 11.035 1.00 85.44 97 ALA A N 1
ATOM 822 C CA . ALA A 1 97 ? 1.196 8.154 9.769 1.00 85.44 97 ALA A CA 1
ATOM 823 C C . ALA A 1 97 ? 1.248 9.688 9.743 1.00 85.44 97 ALA A C 1
ATOM 825 O O . ALA A 1 97 ? 1.747 10.241 8.768 1.00 85.44 97 ALA A O 1
ATOM 826 N N . LYS A 1 98 ? 0.819 10.366 10.820 1.00 85.75 98 LYS A N 1
ATOM 827 C CA . LYS A 1 98 ? 0.881 11.833 10.963 1.00 85.75 98 LYS A CA 1
ATOM 828 C C . LYS A 1 98 ? 2.315 12.365 10.913 1.00 85.75 98 LYS A C 1
ATOM 830 O O . LYS A 1 98 ? 2.578 13.304 10.166 1.00 85.75 98 LYS A O 1
ATOM 835 N N . ASN A 1 99 ? 3.245 11.734 11.630 1.00 86.00 99 ASN A N 1
ATOM 836 C CA . ASN A 1 99 ? 4.657 12.136 11.657 1.00 86.00 99 ASN A CA 1
ATOM 837 C C . ASN A 1 99 ? 5.319 12.050 10.273 1.00 86.00 99 ASN A C 1
ATOM 839 O O . ASN A 1 99 ? 6.214 12.826 9.956 1.00 86.00 99 ASN A O 1
ATOM 843 N N . ASN A 1 100 ? 4.849 11.137 9.421 1.00 82.19 100 ASN A N 1
ATOM 844 C CA . ASN A 1 100 ? 5.375 10.954 8.072 1.00 82.19 100 ASN A CA 1
ATOM 845 C C . ASN A 1 100 ? 4.734 11.881 7.016 1.00 82.19 100 ASN A C 1
ATOM 847 O O . ASN A 1 100 ? 5.130 11.825 5.850 1.00 82.19 100 ASN A O 1
ATOM 851 N N . GLN A 1 101 ? 3.795 12.766 7.377 1.00 84.06 101 GLN A N 1
ATOM 852 C CA . GLN A 1 101 ? 3.166 13.737 6.460 1.00 84.06 101 GLN A CA 1
ATOM 853 C C . GLN A 1 101 ? 4.009 15.009 6.265 1.00 84.06 101 GLN A C 1
ATOM 855 O O . GLN A 1 101 ? 3.511 16.126 6.381 1.00 84.06 101 GLN A O 1
ATOM 860 N N . HIS A 1 102 ? 5.292 14.853 5.950 1.00 82.81 102 HIS A N 1
ATOM 861 C CA . HIS A 1 102 ? 6.247 15.963 5.852 1.00 82.81 102 HIS A CA 1
ATOM 862 C C . HIS A 1 102 ? 6.065 16.847 4.602 1.00 82.81 102 HIS A C 1
ATOM 864 O O . HIS A 1 102 ? 6.607 17.946 4.543 1.00 82.81 102 HIS A O 1
ATOM 870 N N . ASN A 1 103 ? 5.313 16.395 3.594 1.00 85.69 103 ASN A N 1
ATOM 871 C CA . ASN A 1 103 ? 5.023 17.174 2.388 1.00 85.69 103 ASN A CA 1
ATOM 872 C C . ASN A 1 103 ? 3.593 16.933 1.872 1.00 85.69 103 ASN A C 1
ATOM 874 O O . ASN A 1 103 ? 2.897 16.018 2.319 1.00 85.69 103 ASN A O 1
ATOM 878 N N . PHE A 1 104 ? 3.154 17.756 0.913 1.00 84.75 104 PHE A N 1
ATOM 879 C CA . PHE A 1 104 ? 1.804 17.687 0.341 1.00 84.75 104 PHE A CA 1
ATOM 880 C C . PHE A 1 104 ? 1.482 16.318 -0.280 1.00 84.75 104 PHE A C 1
ATOM 882 O O . PHE A 1 104 ? 0.378 15.807 -0.094 1.00 84.75 104 PHE A O 1
ATOM 889 N N . ILE A 1 105 ? 2.452 15.698 -0.959 1.00 79.44 105 ILE A N 1
ATOM 890 C CA . ILE A 1 105 ? 2.287 14.389 -1.605 1.00 79.44 105 ILE A CA 1
ATOM 891 C C . ILE A 1 105 ? 2.003 13.319 -0.548 1.00 79.44 105 ILE A C 1
ATOM 893 O O . ILE A 1 105 ? 1.008 12.605 -0.643 1.00 79.44 105 ILE A O 1
ATOM 897 N N . MET A 1 106 ? 2.819 13.258 0.505 1.00 81.00 106 MET A N 1
ATOM 898 C CA . MET A 1 106 ? 2.663 12.309 1.608 1.00 81.00 106 MET A CA 1
ATOM 899 C C . MET A 1 106 ? 1.390 12.576 2.407 1.00 81.00 106 MET A C 1
ATOM 901 O O . MET A 1 106 ? 0.686 11.643 2.796 1.00 81.00 106 MET A O 1
ATOM 905 N N . LYS A 1 107 ? 1.039 13.850 2.602 1.00 83.69 107 LYS A N 1
ATOM 906 C CA . LYS A 1 107 ? -0.208 14.243 3.259 1.00 83.69 107 LYS A CA 1
ATOM 907 C C . LYS A 1 107 ? -1.423 13.732 2.488 1.00 83.69 107 LYS A C 1
ATOM 909 O O . LYS A 1 107 ? -2.264 13.063 3.082 1.00 83.69 107 LYS A O 1
ATOM 914 N N . SER A 1 108 ? -1.476 13.982 1.180 1.00 83.19 108 SER A N 1
ATOM 915 C CA . SER A 1 108 ? -2.531 13.483 0.289 1.00 83.19 108 SER A CA 1
ATOM 916 C C . SER A 1 108 ? -2.568 11.951 0.266 1.00 83.19 108 SER A C 1
ATOM 918 O O . SER A 1 108 ? -3.619 11.336 0.452 1.00 83.19 108 SER A O 1
ATOM 920 N N . TYR A 1 109 ? -1.398 11.318 0.160 1.00 81.38 109 TYR A N 1
ATOM 921 C CA . TYR A 1 109 ? -1.245 9.867 0.122 1.00 81.38 109 TYR A CA 1
ATOM 922 C C . TYR A 1 109 ? -1.806 9.160 1.367 1.00 81.38 109 TYR A C 1
ATOM 924 O O . TYR A 1 109 ? -2.470 8.122 1.239 1.00 81.38 109 TYR A O 1
ATOM 932 N N . PHE A 1 110 ? -1.549 9.711 2.558 1.00 86.38 110 PHE A N 1
ATOM 933 C CA . PHE A 1 110 ? -2.006 9.151 3.832 1.00 86.38 110 PHE A CA 1
ATOM 934 C C . PHE A 1 110 ? -3.388 9.635 4.268 1.00 86.38 110 PHE A C 1
ATOM 936 O O . PHE A 1 110 ? -3.955 9.030 5.174 1.00 86.38 110 PHE A O 1
ATOM 943 N N . HIS A 1 111 ? -3.945 10.680 3.648 1.00 88.06 111 HIS A N 1
ATOM 944 C CA . HIS A 1 111 ? -5.175 11.326 4.112 1.00 88.06 111 HIS A CA 1
ATOM 945 C C . HIS A 1 111 ? -6.317 10.326 4.335 1.00 88.06 111 HIS A C 1
ATOM 947 O O . HIS A 1 111 ? -6.838 10.213 5.442 1.00 88.06 111 HIS A O 1
ATOM 953 N N . ASN A 1 112 ? -6.639 9.531 3.314 1.00 88.31 112 ASN A N 1
ATOM 954 C CA . ASN A 1 112 ? -7.722 8.550 3.399 1.00 88.31 112 ASN A CA 1
ATOM 955 C C . ASN A 1 112 ? -7.422 7.444 4.419 1.00 88.31 112 ASN A C 1
ATOM 957 O O . ASN A 1 112 ? -8.309 7.040 5.163 1.00 88.31 112 ASN A O 1
ATOM 961 N N . ILE A 1 113 ? -6.169 6.985 4.483 1.00 91.31 113 ILE A N 1
ATOM 962 C CA . ILE A 1 113 ? -5.745 5.926 5.407 1.00 91.31 113 ILE A CA 1
ATOM 963 C C . ILE A 1 113 ? -5.916 6.384 6.858 1.00 91.31 113 ILE A C 1
ATOM 965 O O . ILE A 1 113 ? -6.508 5.671 7.662 1.00 91.31 113 ILE A O 1
ATOM 969 N N . ILE A 1 114 ? -5.443 7.589 7.185 1.00 91.75 114 ILE A N 1
ATOM 970 C CA . ILE A 1 114 ? -5.564 8.160 8.530 1.00 91.75 114 ILE A CA 1
ATOM 971 C C . ILE A 1 114 ? -7.031 8.362 8.897 1.00 91.75 114 ILE A C 1
ATOM 973 O O . ILE A 1 114 ? -7.421 8.011 10.006 1.00 91.75 114 ILE A O 1
ATOM 977 N N . THR A 1 115 ? -7.851 8.876 7.977 1.00 93.44 115 THR A N 1
ATOM 978 C CA . THR A 1 115 ? -9.291 9.039 8.214 1.00 93.44 115 THR A CA 1
ATOM 979 C C . THR A 1 115 ? -9.952 7.712 8.585 1.00 93.44 115 THR A C 1
ATOM 981 O O . THR A 1 115 ? -10.709 7.662 9.551 1.00 93.44 115 THR A O 1
ATOM 984 N N . TYR A 1 116 ? -9.644 6.625 7.873 1.00 94.31 116 TYR A N 1
ATOM 985 C CA . TYR A 1 116 ? -10.181 5.306 8.211 1.00 94.31 116 TYR A CA 1
ATOM 986 C C . TYR A 1 116 ? -9.619 4.751 9.525 1.00 94.31 116 TYR A C 1
ATOM 988 O O . TYR A 1 116 ? -10.383 4.176 10.294 1.00 94.31 116 TYR A O 1
ATOM 996 N N . TYR A 1 117 ? -8.337 4.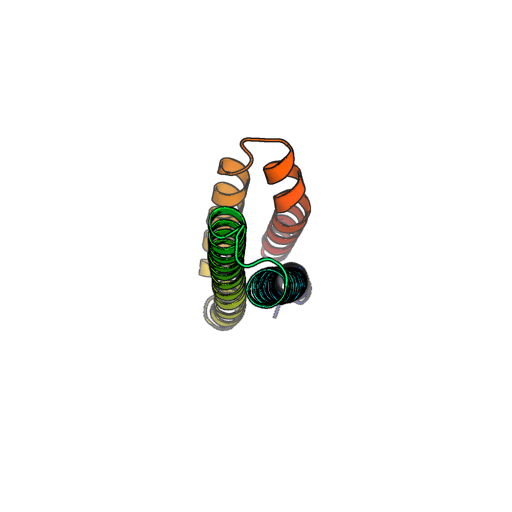968 9.843 1.00 93.88 117 TYR A N 1
ATOM 997 C CA . TYR A 1 117 ? -7.797 4.574 11.150 1.00 93.88 117 TYR A CA 1
ATOM 998 C C . TYR A 1 117 ? -8.463 5.319 12.310 1.00 93.88 117 TYR A C 1
ATOM 1000 O O . TYR A 1 117 ? -8.755 4.706 13.331 1.00 93.88 117 TYR A O 1
ATOM 1008 N N . ILE A 1 118 ? -8.729 6.621 12.163 1.00 92.75 118 ILE A N 1
ATOM 1009 C CA . ILE A 1 118 ? -9.417 7.418 13.187 1.00 92.75 118 ILE A CA 1
ATOM 1010 C C . ILE A 1 118 ? -10.839 6.894 13.397 1.00 92.75 118 ILE A C 1
ATOM 1012 O O . ILE A 1 118 ? -11.213 6.630 14.534 1.00 92.75 118 ILE A O 1
ATOM 1016 N N . LYS A 1 119 ? -11.595 6.655 12.318 1.00 93.81 119 LYS A N 1
ATOM 1017 C CA . LYS A 1 119 ? -12.946 6.076 12.403 1.00 93.81 119 LYS A CA 1
ATOM 1018 C C . LYS A 1 119 ? -12.948 4.679 13.027 1.00 93.81 119 LYS A C 1
ATOM 1020 O O . LYS A 1 119 ? -13.832 4.359 13.815 1.00 93.81 119 LYS A O 1
ATOM 1025 N N . ALA A 1 120 ? -11.952 3.853 12.700 1.00 92.75 120 ALA A N 1
ATOM 1026 C CA . ALA A 1 120 ? -11.777 2.543 13.320 1.00 92.75 120 ALA A CA 1
ATOM 1027 C C . ALA A 1 120 ? -11.514 2.674 14.827 1.00 92.75 120 ALA A C 1
ATOM 1029 O O . ALA A 1 120 ? -12.121 1.958 15.614 1.00 92.75 120 ALA A O 1
ATOM 1030 N N . LEU A 1 121 ? -10.658 3.616 15.236 1.00 92.44 121 LEU A N 1
ATOM 1031 C CA . LEU A 1 121 ? -10.367 3.885 16.643 1.00 92.44 121 LEU A CA 1
ATOM 1032 C C . LEU A 1 121 ? -11.591 4.426 17.396 1.00 92.44 121 LEU A C 1
ATOM 1034 O O . LEU A 1 121 ? -11.814 4.045 18.539 1.00 92.44 121 LEU A O 1
ATOM 1038 N N . GLU A 1 122 ? -12.373 5.309 16.775 1.00 91.69 122 GLU A N 1
ATOM 1039 C CA . GLU A 1 122 ? -13.620 5.843 17.335 1.00 91.69 122 GLU A CA 1
ATOM 1040 C C . GLU A 1 122 ? -14.662 4.751 17.556 1.00 91.69 122 GLU A C 1
ATOM 1042 O O . GLU A 1 122 ? -15.324 4.762 18.584 1.00 91.69 122 GLU A O 1
ATOM 1047 N N . ALA A 1 123 ? -14.759 3.777 16.650 1.00 90.44 123 ALA A N 1
ATOM 1048 C CA . ALA A 1 123 ? -15.652 2.638 16.827 1.00 90.44 123 ALA A CA 1
ATOM 1049 C C . ALA A 1 123 ? -15.268 1.761 18.034 1.00 90.44 123 ALA A C 1
ATOM 1051 O O . ALA A 1 123 ? -16.123 1.068 18.572 1.00 90.44 123 ALA A O 1
ATOM 1052 N N . LEU A 1 124 ? -14.002 1.772 18.458 1.00 86.62 124 LEU A N 1
ATOM 1053 C CA . LEU A 1 124 ? -13.516 1.006 19.611 1.00 86.62 124 LEU A CA 1
ATOM 1054 C C . LEU A 1 124 ? -13.618 1.758 20.951 1.00 86.62 124 LEU A C 1
ATOM 1056 O O . LEU A 1 124 ? -13.212 1.204 21.974 1.00 86.62 124 LEU A O 1
ATOM 1060 N N . LYS A 1 125 ? -14.072 3.017 20.953 1.00 79.6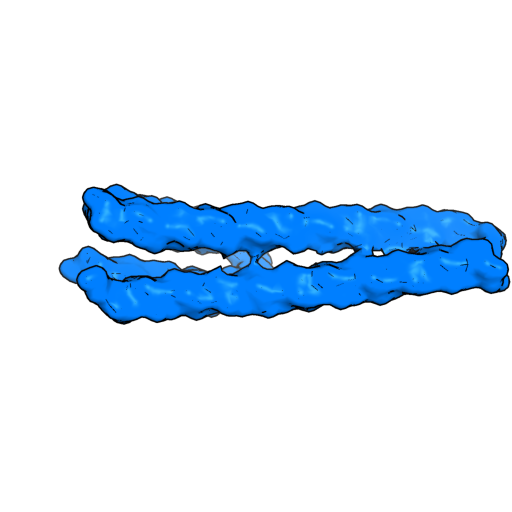9 125 LYS A N 1
ATOM 1061 C CA . LYS A 1 125 ? -14.310 3.808 22.171 1.00 79.69 125 LYS A CA 1
ATOM 1062 C C . LYS A 1 125 ? -15.725 3.601 22.686 1.00 79.69 125 LYS A C 1
ATOM 1064 O O . LYS A 1 125 ? -15.849 3.606 23.927 1.00 79.69 125 LYS A O 1
#

Radius of gyration: 18.94 Å; chains: 1; bounding box: 42×30×55 Å

Foldseek 3Di:
DLPQLVVLLVVLLVVLVVLLVVLVVLLVVLVVVLVVCVPPPVVPVVVSVVSVVVSVVSVVVSVVSVVVSVVSVVLVVCCVVPVVVSLVVLVVVLVVLVVQPPDPVSCVVCVSVSVSSVSSNVSSD